Protein AF-A0A564YBA2-F1 (afdb_monomer_lite)

Organism: Hymenolepis diminuta (NCBI:txid6216)

pLDDT: mean 81.54, std 10.12, range [55.28, 94.31]

Secondary structure (DSSP, 8-state):
-HHHHHHHHHHHHHHHHH-GGG-B-S-TTSTT-S--B-S--HHHHHHHHHGGGGT---S----SHHHHHHHHHHHHHHHHHHHHHHHHHHHHHH------S-SSHHHHHH-SSSEEEEBTTSHHHHHHHH--SHHHHHHHHHHHHTT--BSSHHHHHHHHHTSSEEEE---

InterPro domains:
  IPR001320 Ionotropic glutamate receptor, C-terminal [PF00060] (1-113)
  IPR001320 Ionotropic glutamate receptor, C-terminal [SM00079] (4-171)
  IPR015683 Ionotropic glutamate receptor [PTHR18966] (3-171)

Foldseek 3Di:
DVVVLVVLLVVLLVVLVPDPVQFDDPDPPDPDDPHTDHCNDSVSSSVCLVQLLVVHDDPDDDDDPVSVVSSVVSSVVSVVVVVVVVVVVVVVVPDPPPPVCDPDLLSVLVDPQAAEEEAPPDPVLVCLVPPPDPSSVSNNVSCVVDVQHDNDPVVQVVVVVVPSYHYDDDD

Radius of gyration: 34.48 Å; chains: 1; bounding box: 83×30×78 Å

Sequence (171 aa):
VITTYIVVSVGLFLVARLSPYEWQNPHPCEAFSEEKENQFTVLSSFWFFITPLLNQGTEMAPHTISTRLLTGIWWFFALIVISTYTANLAAFLTVDTTELPIESVEDLVAQTKIKYGTLQSGASHDFFKQSKIPVFQQMWQFMSKHDVFVQNTKQGIERVLKGDYVFIMES

Structure (mmCIF, N/CA/C/O backbone):
data_AF-A0A564YBA2-F1
#
_entry.id   AF-A0A564YBA2-F1
#
loop_
_atom_site.group_PDB
_atom_site.id
_atom_site.type_symbol
_atom_site.label_atom_id
_atom_site.label_alt_id
_atom_site.label_comp_id
_atom_site.label_asym_id
_atom_site.label_entity_id
_atom_site.label_seq_id
_atom_site.pdbx_PDB_ins_code
_atom_site.Cartn_x
_atom_site.Cartn_y
_atom_site.Cartn_z
_atom_site.occupancy
_atom_site.B_iso_or_equiv
_atom_site.auth_seq_id
_atom_site.auth_comp_id
_atom_site.auth_asym_id
_atom_site.auth_atom_id
_atom_site.pdbx_PDB_model_num
ATOM 1 N N . VAL A 1 1 ? 3.000 -1.618 -14.110 1.00 78.31 1 VAL A N 1
ATOM 2 C CA . VAL A 1 1 ? 4.458 -1.483 -13.866 1.00 78.31 1 VAL A CA 1
ATOM 3 C C . VAL A 1 1 ? 5.246 -2.590 -14.555 1.00 78.31 1 VAL A C 1
ATOM 5 O O . VAL A 1 1 ? 5.997 -2.262 -15.458 1.00 78.31 1 VAL A O 1
ATOM 8 N N . ILE A 1 2 ? 5.034 -3.873 -14.225 1.00 84.81 2 ILE A N 1
ATOM 9 C CA . ILE A 1 2 ? 5.796 -4.998 -14.818 1.00 84.81 2 ILE A CA 1
ATOM 10 C C . ILE A 1 2 ? 5.675 -5.042 -16.352 1.00 84.81 2 ILE A C 1
ATOM 12 O O . ILE A 1 2 ? 6.683 -5.096 -17.046 1.00 84.81 2 ILE A O 1
ATOM 16 N N . THR A 1 3 ? 4.462 -4.927 -16.898 1.00 86.38 3 THR A N 1
ATOM 17 C CA . THR A 1 3 ? 4.251 -4.900 -18.357 1.00 86.38 3 THR A CA 1
ATOM 18 C C . THR A 1 3 ? 4.968 -3.723 -19.022 1.00 86.38 3 THR A C 1
ATOM 20 O O . THR A 1 3 ? 5.662 -3.907 -20.014 1.00 86.38 3 THR A O 1
ATOM 23 N N . THR A 1 4 ? 4.854 -2.520 -18.451 1.00 85.69 4 THR A N 1
ATOM 24 C CA . THR A 1 4 ? 5.536 -1.309 -18.943 1.00 85.69 4 THR A CA 1
ATOM 25 C C . THR A 1 4 ? 7.055 -1.472 -18.912 1.00 85.69 4 THR A C 1
ATOM 27 O O . THR A 1 4 ? 7.726 -1.130 -19.877 1.00 85.69 4 THR A O 1
ATOM 30 N N . TYR A 1 5 ? 7.589 -2.050 -17.837 1.00 86.06 5 TYR A N 1
ATOM 31 C CA . TYR A 1 5 ? 9.009 -2.352 -17.686 1.00 86.06 5 TYR A CA 1
ATOM 32 C C . TYR A 1 5 ? 9.520 -3.314 -18.770 1.00 86.06 5 TYR A C 1
ATOM 34 O O . TYR A 1 5 ? 10.548 -3.047 -19.394 1.00 86.06 5 TYR A O 1
ATOM 42 N N . ILE A 1 6 ? 8.781 -4.395 -19.049 1.00 85.88 6 ILE A N 1
ATOM 43 C CA . ILE A 1 6 ? 9.134 -5.354 -20.107 1.00 85.88 6 ILE A CA 1
ATOM 44 C C . ILE A 1 6 ? 9.126 -4.665 -21.477 1.00 85.88 6 ILE A C 1
ATOM 46 O O . ILE A 1 6 ? 10.077 -4.812 -22.241 1.00 85.88 6 ILE A O 1
ATOM 50 N N . VAL A 1 7 ? 8.094 -3.868 -21.774 1.00 87.06 7 VAL A N 1
ATOM 51 C CA . VAL A 1 7 ? 7.974 -3.143 -23.050 1.00 87.06 7 VAL A CA 1
ATOM 52 C C . VAL A 1 7 ? 9.125 -2.155 -23.247 1.00 87.06 7 VAL A C 1
ATOM 54 O O . VAL A 1 7 ? 9.706 -2.110 -24.328 1.00 87.06 7 VAL A O 1
ATOM 57 N N . VAL A 1 8 ? 9.491 -1.391 -22.216 1.00 83.81 8 VAL A N 1
ATOM 58 C CA . VAL A 1 8 ? 10.575 -0.400 -22.302 1.00 83.81 8 VAL A CA 1
ATOM 59 C C . VAL A 1 8 ? 11.946 -1.075 -22.421 1.00 83.81 8 VAL A C 1
ATOM 61 O O . VAL A 1 8 ? 12.767 -0.641 -23.227 1.00 83.81 8 VAL A O 1
ATOM 64 N N . SER A 1 9 ? 12.162 -2.188 -21.715 1.00 82.19 9 SER A N 1
ATOM 65 C CA . SER A 1 9 ? 13.402 -2.974 -21.806 1.00 82.19 9 SER A CA 1
ATOM 66 C C . SER A 1 9 ? 13.598 -3.588 -23.193 1.00 82.19 9 SER A C 1
ATOM 68 O O . SER A 1 9 ? 14.678 -3.478 -23.774 1.00 82.19 9 SER A O 1
ATOM 70 N N . VAL A 1 10 ? 12.541 -4.171 -23.768 1.00 82.81 10 VAL A N 1
ATOM 71 C CA . VAL A 1 10 ? 12.566 -4.697 -25.142 1.00 82.81 10 VAL A CA 1
ATOM 72 C C . VAL A 1 10 ? 12.703 -3.560 -26.159 1.00 82.81 10 VAL A C 1
ATOM 74 O O . VAL A 1 10 ? 13.460 -3.686 -27.118 1.00 82.81 10 VAL A O 1
ATOM 77 N N . GLY A 1 11 ? 12.029 -2.429 -25.938 1.00 81.25 11 GLY A N 1
ATOM 78 C CA . GLY A 1 11 ? 12.119 -1.247 -26.793 1.00 81.25 11 GLY A CA 1
ATOM 79 C C . GLY A 1 11 ? 13.538 -0.683 -26.881 1.00 81.25 11 GLY A C 1
ATOM 80 O O . GLY A 1 11 ? 14.027 -0.445 -27.983 1.00 81.25 11 GLY A O 1
ATOM 81 N N . LEU A 1 12 ? 14.235 -0.530 -25.750 1.00 76.81 12 LEU A N 1
ATOM 82 C CA . LEU A 1 12 ? 15.631 -0.082 -25.746 1.00 76.81 12 LEU A CA 1
ATOM 83 C C . LEU A 1 12 ? 16.555 -1.119 -26.380 1.00 76.81 12 LEU A C 1
ATOM 85 O O . LEU A 1 12 ? 17.415 -0.734 -27.158 1.00 76.81 12 LEU A O 1
ATOM 89 N N . PHE A 1 13 ? 16.354 -2.413 -26.123 1.00 79.00 13 PHE A N 1
ATOM 90 C CA . PHE A 1 13 ? 17.137 -3.463 -26.778 1.00 79.00 13 PHE A CA 1
ATOM 91 C C . PHE A 1 13 ? 17.020 -3.394 -28.311 1.00 79.00 13 PHE A C 1
ATOM 93 O O . PHE A 1 13 ? 18.024 -3.463 -29.020 1.00 79.00 13 PHE A O 1
ATOM 100 N N . LEU A 1 14 ? 15.808 -3.186 -28.839 1.00 79.12 14 LEU A N 1
ATOM 101 C CA . LEU A 1 14 ? 15.588 -3.027 -30.277 1.00 79.12 14 LEU A CA 1
ATOM 102 C C . LEU A 1 14 ? 16.239 -1.749 -30.818 1.00 79.12 14 LEU A C 1
ATOM 104 O O . LEU A 1 14 ? 16.925 -1.801 -31.837 1.00 79.12 14 LEU A O 1
ATOM 108 N N . VAL A 1 15 ? 16.074 -0.611 -30.138 1.00 76.00 15 VAL A N 1
ATOM 109 C CA . VAL A 1 15 ? 16.665 0.672 -30.558 1.00 76.00 15 VAL A CA 1
ATOM 110 C C . VAL A 1 15 ? 18.195 0.627 -30.495 1.00 76.00 15 VAL A C 1
ATOM 112 O O . VAL A 1 15 ? 18.847 1.078 -31.435 1.00 76.00 15 VAL A O 1
ATOM 115 N N . ALA A 1 16 ? 18.772 0.039 -29.448 1.00 69.94 16 ALA A N 1
ATOM 116 C CA . ALA A 1 16 ? 20.213 -0.136 -29.278 1.00 69.94 16 ALA A CA 1
ATOM 117 C C . ALA A 1 16 ? 20.806 -1.075 -30.337 1.00 69.94 16 ALA A C 1
ATOM 119 O O . ALA A 1 16 ? 21.913 -0.854 -30.823 1.00 69.94 16 ALA A O 1
ATOM 120 N N . ARG A 1 17 ? 20.067 -2.113 -30.759 1.00 72.38 17 ARG A N 1
ATOM 121 C CA . ARG A 1 17 ? 20.541 -3.040 -31.798 1.00 72.38 17 ARG A CA 1
ATOM 122 C C . ARG A 1 17 ? 20.404 -2.478 -33.212 1.00 72.38 17 ARG A C 1
ATOM 124 O O . ARG A 1 17 ? 21.263 -2.749 -34.048 1.00 72.38 17 ARG A O 1
ATOM 131 N N . LEU A 1 18 ? 19.343 -1.712 -33.472 1.00 71.12 18 LEU A N 1
ATOM 132 C CA . LEU A 1 18 ? 19.073 -1.084 -34.770 1.00 71.12 18 LEU A CA 1
ATOM 133 C C . LEU A 1 18 ? 19.888 0.192 -35.002 1.00 71.12 18 LEU A C 1
ATOM 135 O O . LEU A 1 18 ? 20.032 0.606 -36.150 1.00 71.12 18 LEU A O 1
ATOM 139 N N . SER A 1 19 ? 20.417 0.822 -33.949 1.00 68.56 19 SER A N 1
ATOM 140 C CA . SER A 1 19 ? 21.253 2.013 -34.077 1.00 68.56 19 SER A CA 1
ATOM 141 C C . SER A 1 19 ? 22.731 1.624 -34.264 1.00 68.56 19 SER A C 1
ATOM 143 O O . SER A 1 19 ? 23.401 1.215 -33.317 1.00 68.56 19 SER A O 1
ATOM 145 N N . PRO A 1 20 ? 23.301 1.777 -35.476 1.00 61.50 20 PRO A N 1
ATOM 146 C CA . PRO A 1 20 ? 24.705 1.443 -35.736 1.00 61.50 20 PRO A CA 1
ATOM 147 C C . PRO A 1 20 ? 25.688 2.359 -34.985 1.00 61.50 20 PRO A C 1
ATOM 149 O O . PRO A 1 20 ? 26.871 2.047 -34.902 1.00 61.50 20 PRO A O 1
ATOM 152 N N . TYR A 1 21 ? 25.201 3.474 -34.429 1.00 62.25 21 TYR A N 1
ATOM 153 C CA . TYR A 1 21 ? 25.977 4.445 -33.655 1.00 62.25 21 TYR A CA 1
ATOM 154 C C . TYR A 1 21 ? 26.249 4.020 -32.203 1.00 62.25 21 TYR A C 1
ATOM 156 O O . TYR A 1 21 ? 27.089 4.636 -31.553 1.00 62.25 21 TYR A O 1
ATOM 164 N N . GLU A 1 22 ? 25.582 2.978 -31.694 1.00 65.94 22 GLU A N 1
ATOM 165 C CA . GLU A 1 22 ? 25.874 2.412 -30.363 1.00 65.94 22 GLU A CA 1
ATOM 166 C C . GLU A 1 22 ? 26.937 1.311 -30.382 1.00 65.94 22 GLU A C 1
ATOM 168 O O . GLU A 1 22 ? 27.388 0.862 -29.334 1.00 65.94 22 GLU A O 1
ATOM 173 N N . TRP A 1 23 ? 27.369 0.898 -31.571 1.00 68.81 23 TRP A N 1
ATOM 174 C CA . TRP A 1 23 ? 28.451 -0.058 -31.749 1.00 68.81 23 TRP A CA 1
ATOM 175 C C . TRP A 1 23 ? 29.791 0.669 -31.658 1.00 68.81 23 TRP A C 1
ATOM 177 O O . TRP A 1 23 ? 30.191 1.372 -32.592 1.00 68.81 23 TRP A O 1
ATOM 187 N N . GLN A 1 24 ? 30.472 0.509 -30.527 1.00 66.19 24 GLN A N 1
ATOM 188 C CA . GLN A 1 24 ? 31.711 1.212 -30.214 1.00 66.19 24 GLN A CA 1
ATOM 189 C C . GLN A 1 24 ? 32.912 0.284 -30.248 1.00 66.19 24 GLN A C 1
ATOM 191 O O . GLN A 1 24 ? 32.818 -0.908 -29.982 1.00 66.19 24 GLN A O 1
ATOM 196 N N . ASN A 1 25 ? 34.056 0.864 -30.584 1.00 62.94 25 ASN A N 1
ATOM 197 C CA . ASN A 1 25 ? 35.328 0.178 -30.498 1.00 62.94 25 ASN A CA 1
ATOM 198 C C . ASN A 1 25 ? 35.748 0.099 -29.011 1.00 62.94 25 ASN A C 1
ATOM 200 O O . ASN A 1 25 ? 35.899 1.159 -28.394 1.00 62.94 25 ASN A O 1
ATOM 204 N N . PRO A 1 26 ? 35.944 -1.101 -28.434 1.00 64.56 26 PRO A N 1
ATOM 205 C CA . PRO A 1 26 ? 36.382 -1.265 -27.046 1.00 64.56 26 PRO A CA 1
ATOM 206 C C . PRO A 1 26 ? 37.792 -0.701 -26.787 1.00 64.56 26 PRO A C 1
ATOM 208 O O . PRO A 1 26 ? 38.131 -0.386 -25.645 1.00 64.56 26 PRO A O 1
ATOM 211 N N . HIS A 1 27 ? 38.599 -0.494 -27.834 1.00 64.81 27 HIS A N 1
ATOM 212 C CA . HIS A 1 27 ? 39.946 0.067 -27.749 1.00 64.81 27 HIS A CA 1
ATOM 213 C C . HIS A 1 27 ? 40.047 1.405 -28.507 1.00 64.81 27 HIS A C 1
ATOM 215 O O . HIS A 1 27 ? 40.407 1.428 -29.684 1.00 64.81 27 HIS A O 1
ATOM 221 N N . PRO A 1 28 ? 39.799 2.557 -27.849 1.00 62.25 28 PRO A N 1
ATOM 222 C CA . PRO A 1 28 ? 39.849 3.878 -28.493 1.00 62.25 28 PRO A CA 1
ATOM 223 C C . PRO A 1 28 ? 41.248 4.283 -28.997 1.00 62.25 28 PRO A C 1
ATOM 225 O O . PRO A 1 28 ? 41.378 5.271 -29.717 1.00 62.25 28 PRO A O 1
ATOM 228 N N . CYS A 1 29 ? 42.292 3.538 -28.622 1.00 64.88 29 CYS A N 1
ATOM 229 C CA . CYS A 1 29 ? 43.675 3.750 -29.051 1.00 64.88 29 CYS A CA 1
ATOM 230 C C . CYS A 1 29 ? 44.003 3.106 -30.412 1.00 64.88 29 CYS A C 1
ATOM 232 O O . CYS A 1 29 ? 45.000 3.483 -31.024 1.00 64.88 29 CYS A O 1
ATOM 234 N N . GLU A 1 30 ? 43.175 2.180 -30.906 1.00 62.38 30 GLU A N 1
ATOM 235 C CA . GLU A 1 30 ? 43.320 1.570 -32.230 1.00 62.38 30 GLU A CA 1
ATOM 236 C C . GLU A 1 30 ? 42.251 2.138 -33.168 1.00 62.38 30 GLU A C 1
ATOM 238 O O . GLU A 1 30 ? 41.059 1.902 -32.997 1.00 62.38 30 GLU A O 1
ATOM 243 N N . ALA A 1 31 ? 42.660 2.920 -34.171 1.00 59.69 31 ALA A N 1
ATOM 244 C CA . ALA A 1 31 ? 41.730 3.634 -35.055 1.00 59.69 31 ALA A CA 1
ATOM 245 C C . ALA A 1 31 ? 40.850 2.707 -35.924 1.00 59.69 31 ALA A C 1
ATOM 247 O O . ALA A 1 31 ? 39.820 3.146 -36.437 1.00 59.69 31 ALA A O 1
ATOM 248 N N . PHE A 1 32 ? 41.242 1.438 -36.075 1.00 55.66 32 PHE A N 1
ATOM 249 C CA . PHE A 1 32 ? 40.556 0.423 -36.874 1.00 55.66 32 PHE A CA 1
ATOM 250 C C . PHE A 1 32 ? 40.564 -0.923 -36.141 1.00 55.66 32 PHE A C 1
ATOM 252 O O . PHE A 1 32 ? 41.332 -1.812 -36.495 1.00 55.66 32 PHE A O 1
ATOM 259 N N . SER A 1 33 ? 39.728 -1.080 -35.115 1.00 55.97 33 SER A N 1
ATOM 260 C CA . SER A 1 33 ? 39.368 -2.423 -34.656 1.00 55.97 33 SER A CA 1
ATOM 261 C C . SER A 1 33 ? 38.196 -2.948 -35.496 1.00 55.97 33 SER A C 1
ATOM 263 O O . SER A 1 33 ? 37.280 -2.199 -35.858 1.00 55.97 33 SER A O 1
ATOM 265 N N . GLU A 1 34 ? 38.229 -4.234 -35.842 1.00 55.88 34 GLU A N 1
ATOM 266 C CA . GLU A 1 34 ? 37.113 -4.911 -36.519 1.00 55.88 34 GLU A CA 1
ATOM 267 C C . GLU A 1 34 ? 35.995 -5.303 -35.534 1.00 55.88 34 GLU A C 1
ATOM 269 O O . GLU A 1 34 ? 34.849 -5.519 -35.938 1.00 55.88 34 GLU A O 1
ATOM 274 N N . GLU A 1 35 ? 36.296 -5.331 -34.232 1.00 57.59 35 GLU A N 1
ATOM 275 C CA . GLU A 1 35 ? 35.367 -5.707 -33.170 1.00 57.59 35 GLU A CA 1
ATOM 276 C C . GLU A 1 35 ? 34.682 -4.466 -32.592 1.00 57.59 35 GLU A C 1
ATOM 278 O O . GLU A 1 35 ? 35.280 -3.663 -31.878 1.00 57.59 35 GLU A O 1
ATOM 283 N N . LYS A 1 36 ? 33.396 -4.299 -32.906 1.00 60.25 36 LYS A N 1
ATOM 284 C CA . LYS A 1 36 ? 32.546 -3.311 -32.240 1.00 60.25 36 LYS A CA 1
ATOM 285 C C . LYS A 1 36 ? 31.700 -4.004 -31.184 1.00 60.25 36 LYS A C 1
ATOM 287 O O . LYS A 1 36 ? 31.001 -4.970 -31.488 1.00 60.25 36 LYS A O 1
ATOM 292 N N . GLU A 1 37 ? 31.702 -3.469 -29.975 1.00 64.69 37 GLU A N 1
ATOM 293 C CA . GLU A 1 37 ? 30.874 -3.945 -28.878 1.00 64.69 37 GLU A CA 1
ATOM 294 C C . GLU A 1 37 ? 29.675 -3.023 -28.663 1.00 64.69 37 GLU A C 1
ATOM 296 O O . GLU A 1 37 ? 29.738 -1.805 -28.847 1.00 64.69 37 GLU A O 1
ATOM 301 N N . ASN A 1 38 ? 28.554 -3.626 -28.276 1.00 70.31 38 ASN A N 1
ATOM 302 C CA . ASN A 1 38 ? 27.371 -2.916 -27.817 1.00 70.31 38 ASN A CA 1
ATOM 303 C C . ASN A 1 38 ? 27.177 -3.263 -26.339 1.00 70.31 38 ASN A C 1
ATOM 305 O O . ASN A 1 38 ? 26.987 -4.430 -25.998 1.00 70.31 38 ASN A O 1
ATOM 309 N N . GLN A 1 39 ? 27.223 -2.252 -25.472 1.00 69.31 39 GLN A N 1
ATOM 310 C CA . GLN A 1 39 ? 27.101 -2.418 -24.020 1.00 69.31 39 GLN A CA 1
ATOM 311 C C . GLN A 1 39 ? 25.684 -2.853 -23.584 1.00 69.31 39 GLN A C 1
ATOM 313 O O . GLN A 1 39 ? 25.497 -3.375 -22.481 1.00 69.31 39 GLN A O 1
ATOM 318 N N . PHE A 1 40 ? 24.679 -2.690 -24.455 1.00 70.94 40 PHE A N 1
ATOM 319 C CA . PHE A 1 40 ? 23.283 -3.055 -24.216 1.00 70.94 40 PHE A CA 1
ATOM 320 C C . PHE A 1 40 ? 22.954 -4.466 -24.731 1.00 70.94 40 PHE A C 1
ATOM 322 O O . PHE A 1 40 ? 22.256 -4.662 -25.729 1.00 70.94 40 PHE A O 1
ATOM 329 N N . THR A 1 41 ? 23.419 -5.484 -24.010 1.00 75.31 41 THR A N 1
ATOM 330 C CA . THR A 1 41 ? 22.882 -6.853 -24.108 1.00 75.31 41 THR A CA 1
ATOM 331 C C . THR A 1 41 ? 21.493 -6.916 -23.457 1.00 75.31 41 THR A C 1
ATOM 333 O O . THR A 1 41 ? 21.209 -6.124 -22.565 1.00 75.31 41 THR A O 1
ATOM 336 N N . VAL A 1 42 ? 20.637 -7.885 -23.818 1.00 71.50 42 VAL A N 1
ATOM 337 C CA . VAL A 1 42 ? 19.279 -8.052 -23.240 1.00 71.50 42 VAL A CA 1
ATOM 338 C C . VAL A 1 42 ? 19.284 -7.947 -21.707 1.00 71.50 42 VAL A C 1
ATOM 340 O O . VAL A 1 42 ? 18.514 -7.183 -21.130 1.00 71.50 42 VAL A O 1
ATOM 343 N N . LEU A 1 43 ? 20.192 -8.673 -21.049 1.00 77.75 43 LEU A N 1
ATOM 344 C CA . LEU A 1 43 ? 20.332 -8.669 -19.591 1.00 77.75 43 LEU A CA 1
ATOM 345 C C . LEU A 1 43 ? 20.778 -7.299 -19.047 1.00 77.75 43 LEU A C 1
ATOM 347 O O . LEU A 1 43 ? 20.234 -6.828 -18.050 1.00 77.75 43 LEU A O 1
ATOM 351 N N . SER A 1 44 ? 21.715 -6.637 -19.729 1.00 77.94 44 SER A N 1
ATOM 352 C CA . SER A 1 44 ? 22.197 -5.297 -19.381 1.00 77.94 44 SER A CA 1
ATOM 353 C C . SER A 1 44 ? 21.103 -4.238 -19.539 1.00 77.94 44 SER A C 1
ATOM 355 O O . SER A 1 44 ? 20.970 -3.372 -18.681 1.00 77.94 44 SER A O 1
ATOM 357 N N . SER A 1 45 ? 20.259 -4.333 -20.573 1.00 80.25 45 SER A N 1
ATOM 358 C CA . SER A 1 45 ? 19.103 -3.448 -20.771 1.00 80.25 45 SER A CA 1
ATOM 359 C C . SER A 1 45 ? 18.050 -3.623 -19.675 1.00 80.25 45 SER A C 1
ATOM 361 O O . SER A 1 45 ? 17.512 -2.636 -19.177 1.00 80.25 45 SER A O 1
ATOM 363 N N . PHE A 1 46 ? 17.779 -4.864 -19.256 1.00 81.50 46 PHE A N 1
ATOM 364 C CA . PHE A 1 46 ? 16.887 -5.125 -18.125 1.00 81.50 46 PHE A CA 1
ATOM 365 C C . PHE A 1 46 ? 17.438 -4.538 -16.824 1.00 81.50 46 PHE A C 1
ATOM 367 O O . PHE A 1 46 ? 16.701 -3.880 -16.083 1.00 81.50 46 PHE A O 1
ATOM 374 N N . TRP A 1 47 ? 18.732 -4.739 -16.561 1.00 84.06 47 TRP A N 1
ATOM 375 C CA . TRP A 1 47 ? 19.398 -4.183 -15.386 1.00 84.06 47 TRP A CA 1
ATOM 376 C C . TRP A 1 47 ? 19.358 -2.652 -15.386 1.00 84.06 47 TRP A C 1
ATOM 378 O O . TRP A 1 47 ? 18.961 -2.043 -14.394 1.00 84.06 47 TRP A O 1
ATOM 388 N N . PHE A 1 48 ? 19.655 -2.035 -16.531 1.00 83.44 48 PHE A N 1
ATOM 389 C CA . PHE A 1 48 ? 19.668 -0.586 -16.717 1.00 83.44 48 PHE A CA 1
ATOM 390 C C . PHE A 1 48 ? 18.337 0.097 -16.374 1.00 83.44 48 PHE A C 1
ATOM 392 O O . PHE A 1 48 ? 18.328 1.225 -15.890 1.00 83.44 48 PHE A O 1
ATOM 399 N N . PHE A 1 49 ? 17.203 -0.577 -16.581 1.00 82.38 49 PHE A N 1
ATOM 400 C CA . PHE A 1 49 ? 15.889 -0.028 -16.236 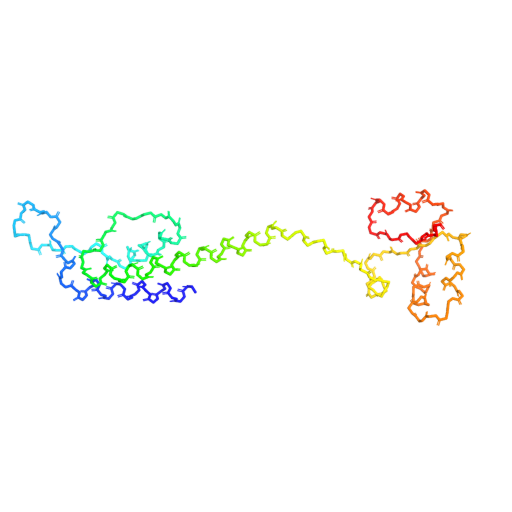1.00 82.38 49 PHE A CA 1
ATOM 401 C C . PHE A 1 49 ? 15.392 -0.384 -14.833 1.00 82.38 49 PHE A C 1
ATOM 403 O O . PHE A 1 49 ? 14.457 0.259 -14.350 1.00 82.38 49 PHE A O 1
ATOM 410 N N . ILE A 1 50 ? 16.008 -1.364 -14.166 1.00 85.56 50 ILE A N 1
ATOM 411 C CA . ILE A 1 50 ? 15.736 -1.680 -12.756 1.00 85.56 50 ILE A CA 1
ATOM 412 C C . ILE A 1 50 ? 16.400 -0.660 -11.836 1.00 85.56 50 ILE A C 1
ATOM 414 O O . ILE A 1 50 ? 15.788 -0.228 -10.861 1.00 85.56 50 ILE A O 1
ATOM 418 N N . THR A 1 51 ? 17.626 -0.242 -12.134 1.00 84.81 51 THR A N 1
ATOM 419 C CA . THR A 1 51 ? 18.396 0.627 -11.236 1.00 84.81 51 THR A CA 1
ATOM 420 C C . THR A 1 51 ? 17.716 1.962 -10.893 1.00 84.81 51 THR A C 1
ATOM 422 O O . THR A 1 51 ? 17.726 2.302 -9.709 1.00 84.81 51 THR A O 1
ATOM 425 N N . PRO A 1 52 ? 16.998 2.676 -11.792 1.00 85.00 52 PRO A N 1
ATOM 426 C CA . PRO A 1 52 ? 16.322 3.921 -11.427 1.00 85.00 52 PRO A CA 1
ATOM 427 C C . PRO A 1 52 ? 15.124 3.673 -10.505 1.00 85.00 52 PRO A C 1
ATOM 429 O O . PRO A 1 52 ? 14.819 4.516 -9.669 1.00 85.00 52 PRO A O 1
ATOM 432 N N . LEU A 1 53 ? 14.471 2.505 -10.605 1.00 84.94 53 LEU A N 1
ATOM 433 C CA . LEU A 1 53 ? 13.411 2.099 -9.672 1.00 84.94 53 LEU A CA 1
ATOM 434 C C . LEU A 1 53 ? 13.964 1.825 -8.268 1.00 84.94 53 LEU A C 1
ATOM 436 O O . LEU A 1 53 ? 13.253 1.998 -7.282 1.00 84.94 53 LEU A O 1
ATOM 440 N N . LEU A 1 54 ? 15.231 1.417 -8.181 1.00 86.00 54 LEU A N 1
ATOM 441 C CA . LEU A 1 54 ? 15.951 1.192 -6.929 1.00 86.00 54 LEU A CA 1
ATOM 442 C C . LEU A 1 54 ? 16.691 2.444 -6.425 1.00 86.00 54 LEU A C 1
ATOM 444 O O . LEU A 1 54 ? 17.402 2.352 -5.427 1.00 86.00 54 LEU A O 1
ATOM 448 N N . ASN A 1 55 ? 16.549 3.598 -7.093 1.00 81.06 55 ASN A N 1
ATOM 449 C CA . ASN A 1 55 ? 17.355 4.805 -6.857 1.00 81.06 55 ASN A CA 1
ATOM 450 C C . ASN A 1 55 ? 18.877 4.553 -6.922 1.00 81.06 55 ASN A C 1
ATOM 452 O O . ASN A 1 55 ? 19.657 5.197 -6.221 1.00 81.06 55 ASN A O 1
ATOM 456 N N . GLN A 1 56 ? 19.312 3.612 -7.761 1.00 83.00 56 GLN A N 1
ATOM 457 C CA . GLN A 1 56 ? 20.718 3.304 -8.010 1.00 83.00 56 GLN A CA 1
ATOM 458 C C . GLN A 1 56 ? 21.143 3.822 -9.388 1.00 83.00 56 GLN A C 1
ATOM 460 O O . GLN A 1 56 ? 20.372 3.801 -10.347 1.00 83.00 56 GLN A O 1
ATOM 465 N N . GLY A 1 57 ? 22.383 4.300 -9.486 1.00 79.50 57 GLY A N 1
ATOM 466 C CA . GLY A 1 57 ? 22.994 4.673 -10.762 1.00 79.50 57 GLY A CA 1
ATOM 467 C C . GLY A 1 57 ? 23.515 3.457 -11.530 1.00 79.50 57 GLY A C 1
ATOM 468 O O . GLY A 1 57 ? 23.691 2.378 -10.965 1.00 79.50 57 GLY A O 1
ATOM 469 N N . THR A 1 58 ? 23.797 3.640 -12.819 1.00 79.19 58 THR A N 1
ATOM 470 C CA . THR A 1 58 ? 24.510 2.659 -13.651 1.00 79.19 58 THR A CA 1
ATOM 471 C C . THR A 1 58 ? 25.750 3.287 -14.249 1.00 79.19 58 THR A C 1
ATOM 473 O O . THR A 1 58 ? 25.743 4.465 -14.590 1.00 79.19 58 THR A O 1
ATOM 476 N N . GLU A 1 59 ? 26.781 2.479 -14.464 1.00 74.06 59 GLU A N 1
ATOM 477 C CA . GLU A 1 59 ? 27.979 2.896 -15.205 1.00 74.06 59 GLU A CA 1
ATOM 478 C C . GLU A 1 59 ? 27.736 2.944 -16.725 1.00 74.06 59 GLU A C 1
ATOM 480 O O . GLU A 1 59 ? 28.471 3.598 -17.458 1.00 74.06 59 GLU A O 1
ATOM 485 N N . MET A 1 60 ? 26.674 2.288 -17.203 1.00 70.88 60 MET A N 1
ATOM 486 C CA . MET A 1 60 ? 26.260 2.301 -18.607 1.00 70.88 60 MET A CA 1
ATOM 487 C C . MET A 1 60 ? 25.607 3.643 -18.949 1.00 70.88 60 MET A C 1
ATOM 489 O O . MET A 1 60 ? 24.679 4.069 -18.259 1.00 70.88 60 MET A O 1
ATOM 493 N N . ALA A 1 61 ? 26.052 4.288 -20.027 1.00 73.75 61 ALA A N 1
ATOM 494 C CA . ALA A 1 61 ? 25.509 5.563 -20.482 1.00 73.75 61 ALA A CA 1
ATOM 495 C C . ALA A 1 61 ? 25.061 5.470 -21.953 1.00 73.75 61 ALA A C 1
ATOM 497 O O . ALA A 1 61 ? 25.871 5.143 -22.818 1.00 73.75 61 ALA A O 1
ATOM 498 N N . PRO A 1 62 ? 23.789 5.772 -22.279 1.00 73.06 62 PRO A N 1
ATOM 499 C CA . PRO A 1 62 ? 23.339 5.812 -23.666 1.00 73.06 62 PRO A CA 1
ATOM 500 C C . PRO A 1 62 ? 24.001 6.977 -24.413 1.00 73.06 62 PRO A C 1
ATOM 502 O O . PRO A 1 62 ? 23.939 8.131 -23.977 1.00 73.06 62 PRO A O 1
ATOM 505 N N . HIS A 1 63 ? 24.606 6.684 -25.562 1.00 71.19 63 HIS A N 1
ATOM 506 C CA . HIS A 1 63 ? 25.338 7.674 -26.358 1.00 71.19 63 HIS A CA 1
ATOM 507 C C . HIS A 1 63 ? 24.464 8.355 -27.418 1.00 71.19 63 HIS A C 1
ATOM 509 O O . HIS A 1 63 ? 24.620 9.550 -27.681 1.00 71.19 63 HIS A O 1
ATOM 515 N N . THR A 1 64 ? 23.523 7.620 -28.014 1.00 77.69 64 THR A N 1
ATOM 516 C CA . THR A 1 64 ? 22.675 8.129 -29.099 1.00 77.69 64 THR A CA 1
ATOM 517 C C . THR A 1 64 ? 21.552 9.017 -28.552 1.00 77.69 64 THR A C 1
ATOM 519 O O . THR A 1 64 ? 20.990 8.765 -27.488 1.00 77.69 64 THR A O 1
ATOM 522 N N . ILE A 1 65 ? 21.164 10.065 -29.290 1.00 79.69 65 ILE A N 1
ATOM 523 C CA . ILE A 1 65 ? 20.082 10.979 -28.869 1.00 79.69 65 ILE A CA 1
ATOM 524 C C . ILE A 1 65 ? 18.757 10.233 -28.607 1.00 79.69 65 ILE A C 1
ATOM 526 O O . ILE A 1 65 ? 18.058 10.526 -27.638 1.00 79.69 65 ILE A O 1
ATOM 530 N N . SER A 1 66 ? 18.447 9.223 -29.425 1.00 80.94 66 SER A N 1
ATOM 531 C CA . SER A 1 66 ? 17.231 8.412 -29.321 1.00 80.94 66 SER A CA 1
ATOM 532 C C . SER A 1 66 ? 17.192 7.584 -28.037 1.00 80.94 66 SER A C 1
ATOM 534 O O . SER A 1 66 ? 16.158 7.529 -27.371 1.00 80.94 66 SER A O 1
ATOM 536 N N . THR A 1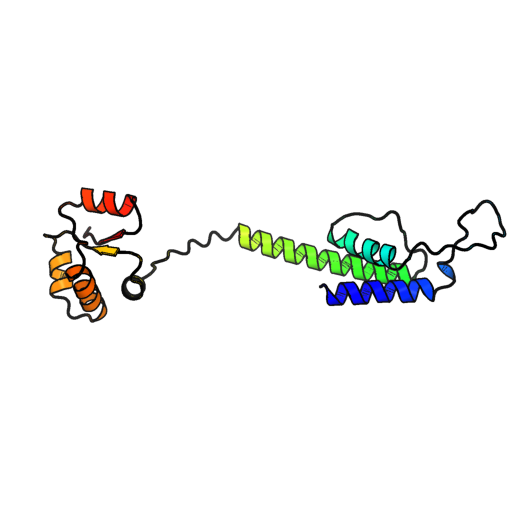 67 ? 18.318 6.975 -27.652 1.00 80.50 67 THR A N 1
ATOM 537 C CA . THR A 1 67 ? 18.418 6.182 -26.419 1.00 80.50 67 THR A CA 1
ATOM 538 C C . THR A 1 67 ? 18.446 7.076 -25.186 1.00 80.50 67 THR A C 1
ATOM 540 O O . THR A 1 67 ? 17.790 6.762 -24.197 1.00 80.50 67 THR A O 1
ATOM 543 N N . ARG A 1 68 ? 19.068 8.261 -25.263 1.00 85.88 68 ARG A N 1
ATOM 544 C CA . ARG A 1 68 ? 19.003 9.277 -24.196 1.00 85.88 68 ARG A CA 1
ATOM 545 C C . ARG A 1 68 ? 17.581 9.771 -23.927 1.00 85.88 68 ARG A C 1
ATOM 547 O O . ARG A 1 68 ? 17.208 9.914 -22.764 1.00 85.88 68 ARG A O 1
ATOM 554 N N . LEU A 1 69 ? 16.783 10.012 -24.971 1.00 87.00 69 LEU A N 1
ATOM 555 C CA . LEU A 1 69 ? 15.388 10.433 -24.812 1.00 87.00 69 LEU A CA 1
ATOM 556 C C . LEU A 1 69 ? 14.541 9.334 -24.155 1.00 87.00 69 LEU A C 1
ATOM 558 O O . LEU A 1 69 ? 13.786 9.618 -23.227 1.00 87.00 69 LEU A O 1
ATOM 562 N N . LEU A 1 70 ? 14.704 8.080 -24.594 1.00 85.00 70 LEU A N 1
ATOM 563 C CA . LEU A 1 70 ? 13.989 6.937 -24.023 1.00 85.00 70 LEU A CA 1
ATOM 564 C C . LEU A 1 70 ? 14.332 6.739 -22.537 1.00 85.00 70 LEU A C 1
ATOM 566 O O . LEU A 1 70 ? 13.431 6.586 -21.711 1.00 85.00 70 LEU A O 1
ATOM 570 N N . THR A 1 71 ? 15.616 6.828 -22.183 1.00 85.38 71 THR A N 1
ATOM 571 C CA . THR A 1 71 ? 16.080 6.783 -20.789 1.00 85.38 71 THR A CA 1
ATOM 572 C C . THR A 1 71 ? 15.517 7.936 -19.963 1.00 85.38 71 THR A C 1
ATOM 574 O O . THR A 1 71 ? 15.063 7.711 -18.845 1.00 85.38 71 THR A O 1
ATOM 577 N N . GLY A 1 72 ? 15.491 9.158 -20.503 1.00 88.25 72 GLY A N 1
ATOM 578 C CA . GLY A 1 72 ? 14.939 10.323 -19.806 1.00 88.25 72 GLY A CA 1
ATOM 579 C C . GLY A 1 72 ? 13.447 10.181 -19.492 1.00 88.25 72 GLY A C 1
ATOM 580 O O . GLY A 1 72 ? 13.022 10.451 -18.369 1.00 88.25 72 GLY A O 1
ATOM 581 N N . ILE A 1 73 ? 12.657 9.689 -20.453 1.00 89.50 73 ILE A N 1
ATOM 582 C CA . ILE A 1 73 ? 11.227 9.407 -20.250 1.00 89.50 73 ILE A CA 1
ATOM 583 C C . ILE A 1 73 ? 11.041 8.322 -19.184 1.00 89.50 73 ILE A C 1
ATOM 585 O O . ILE A 1 73 ? 10.187 8.457 -18.307 1.00 89.50 73 ILE A O 1
ATOM 589 N N . TRP A 1 74 ? 11.856 7.263 -19.226 1.00 87.62 74 TRP A N 1
ATOM 590 C CA . TRP A 1 74 ? 11.804 6.202 -18.223 1.00 87.62 74 TRP A CA 1
ATOM 591 C C . TRP A 1 74 ? 12.160 6.700 -16.821 1.00 87.62 74 TRP A C 1
ATOM 593 O O . TRP A 1 74 ? 11.463 6.377 -15.864 1.00 87.62 74 TRP A O 1
ATOM 603 N N . TRP A 1 75 ? 13.210 7.510 -16.688 1.00 87.94 75 TRP A N 1
ATOM 604 C CA . TRP A 1 75 ? 13.593 8.111 -15.411 1.00 87.94 75 TRP A CA 1
ATOM 605 C C . TRP A 1 75 ? 12.478 8.976 -14.833 1.00 87.94 75 TRP A C 1
ATOM 607 O O . TRP A 1 75 ? 12.171 8.867 -13.648 1.00 87.94 75 TRP A O 1
ATOM 617 N N . PHE A 1 76 ? 11.817 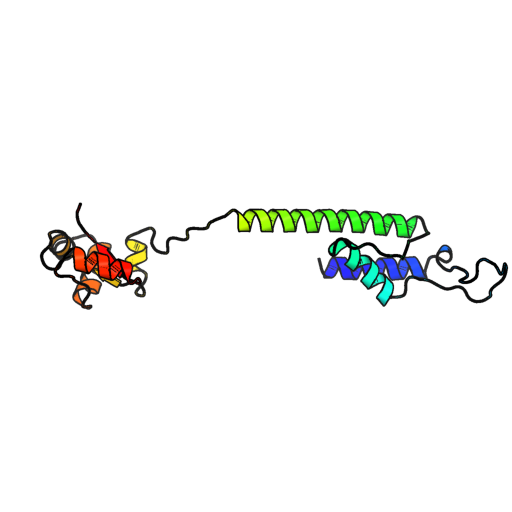9.782 -15.664 1.00 90.19 76 PHE A N 1
ATOM 618 C CA . PHE A 1 76 ? 10.676 10.576 -15.220 1.00 90.19 76 PHE A CA 1
ATOM 619 C C . PHE A 1 76 ? 9.508 9.696 -14.751 1.00 90.19 76 PHE A C 1
ATOM 621 O O . PHE A 1 76 ? 8.926 9.939 -13.695 1.00 90.19 76 PHE A O 1
ATOM 628 N N . PHE A 1 77 ? 9.206 8.624 -15.488 1.00 90.19 77 PHE A N 1
ATOM 629 C CA . PHE A 1 77 ? 8.203 7.642 -15.082 1.00 90.19 77 PHE A CA 1
ATOM 630 C C . PHE A 1 77 ? 8.558 6.965 -13.746 1.00 90.19 77 PHE A C 1
ATOM 632 O O . PHE A 1 77 ? 7.704 6.872 -12.863 1.00 90.19 77 PHE A O 1
ATOM 639 N N . ALA A 1 78 ? 9.811 6.539 -13.566 1.00 90.12 78 ALA A N 1
ATOM 640 C CA . ALA A 1 78 ? 10.293 5.929 -12.328 1.00 90.12 78 ALA A CA 1
ATOM 641 C C . ALA A 1 78 ? 10.146 6.881 -11.130 1.00 90.12 78 ALA A C 1
ATOM 643 O O . ALA A 1 78 ? 9.633 6.471 -10.088 1.00 90.12 78 ALA A O 1
ATOM 644 N N . LEU A 1 79 ? 10.500 8.162 -11.297 1.00 90.44 79 LEU A N 1
ATOM 645 C CA . LEU A 1 79 ? 10.333 9.185 -10.260 1.00 90.44 79 LEU A CA 1
ATOM 646 C C . LEU A 1 79 ? 8.872 9.350 -9.831 1.00 90.44 79 LEU A C 1
ATOM 648 O O . LEU A 1 79 ? 8.600 9.426 -8.632 1.00 90.44 79 LEU A O 1
ATOM 652 N N . ILE A 1 80 ? 7.929 9.371 -10.780 1.00 92.88 80 ILE A N 1
ATOM 653 C CA . ILE A 1 80 ? 6.494 9.450 -10.467 1.00 92.88 80 ILE A CA 1
ATOM 654 C C . ILE A 1 80 ? 6.059 8.222 -9.665 1.00 92.88 80 ILE A C 1
ATOM 656 O O . ILE A 1 80 ? 5.430 8.369 -8.620 1.00 92.88 80 ILE A O 1
ATOM 660 N N . VAL A 1 81 ? 6.423 7.016 -10.115 1.00 91.38 81 VAL A N 1
ATOM 661 C CA . VAL A 1 81 ? 6.033 5.762 -9.451 1.00 91.38 81 VAL A CA 1
ATOM 662 C C . VAL A 1 81 ? 6.557 5.702 -8.017 1.00 91.38 81 VAL A C 1
ATOM 664 O O . VAL A 1 81 ? 5.785 5.412 -7.103 1.00 91.38 81 VAL A O 1
ATOM 667 N N . ILE A 1 82 ? 7.841 6.008 -7.805 1.00 91.06 82 ILE A N 1
ATOM 668 C CA . ILE A 1 82 ? 8.447 6.027 -6.467 1.00 91.06 82 ILE A CA 1
ATOM 669 C C . ILE A 1 82 ? 7.763 7.082 -5.598 1.00 91.06 82 ILE A C 1
ATOM 671 O O . ILE A 1 82 ? 7.406 6.790 -4.463 1.00 91.06 82 ILE A O 1
ATOM 675 N N . SER A 1 83 ? 7.529 8.286 -6.125 1.00 92.38 83 SER A N 1
ATOM 676 C CA . SER A 1 83 ? 6.890 9.366 -5.364 1.00 92.38 83 SER A CA 1
ATOM 677 C C . SER A 1 83 ? 5.474 8.996 -4.925 1.00 92.38 83 SER A C 1
ATOM 679 O O . SER A 1 83 ? 5.128 9.180 -3.760 1.00 92.38 83 SER A O 1
ATOM 681 N N . THR A 1 84 ? 4.661 8.424 -5.818 1.00 94.31 84 THR A N 1
ATOM 682 C CA . THR A 1 84 ? 3.308 7.962 -5.478 1.00 94.31 84 THR A CA 1
ATOM 683 C C . THR A 1 84 ? 3.341 6.818 -4.469 1.00 94.31 84 THR A C 1
ATOM 685 O O . THR A 1 84 ? 2.537 6.804 -3.540 1.00 94.31 84 THR A O 1
ATOM 688 N N . TYR A 1 85 ? 4.278 5.877 -4.606 1.00 92.12 85 TYR A N 1
ATOM 689 C CA . TYR A 1 85 ? 4.434 4.791 -3.641 1.00 92.12 85 TYR A CA 1
ATOM 690 C C . TYR A 1 85 ? 4.837 5.313 -2.256 1.00 92.12 85 TYR A C 1
ATOM 692 O O . TYR A 1 85 ? 4.205 4.957 -1.266 1.00 92.12 85 TYR A O 1
ATOM 700 N N . THR A 1 86 ? 5.827 6.206 -2.188 1.00 92.44 86 THR A N 1
ATOM 701 C CA . THR A 1 86 ? 6.263 6.848 -0.942 1.00 92.44 86 THR A CA 1
ATOM 702 C C . THR A 1 86 ? 5.131 7.648 -0.298 1.00 92.44 86 THR A C 1
ATOM 704 O O . THR A 1 86 ? 4.959 7.575 0.915 1.00 92.44 86 THR A O 1
ATOM 707 N N . ALA A 1 87 ? 4.318 8.358 -1.087 1.00 92.00 87 ALA A N 1
ATOM 708 C CA . ALA A 1 87 ? 3.159 9.094 -0.582 1.00 92.00 87 ALA A CA 1
ATOM 709 C C . ALA A 1 87 ? 2.080 8.161 -0.011 1.00 92.00 87 ALA A C 1
ATOM 711 O O . ALA A 1 87 ? 1.585 8.403 1.086 1.00 92.00 87 ALA A O 1
ATOM 712 N N . ASN A 1 88 ? 1.752 7.073 -0.713 1.00 92.56 88 ASN A N 1
ATOM 713 C CA . ASN A 1 88 ? 0.776 6.091 -0.235 1.00 92.56 88 ASN A CA 1
ATOM 714 C C . ASN A 1 88 ? 1.267 5.365 1.020 1.00 92.56 88 ASN A C 1
ATOM 716 O O . ASN A 1 88 ? 0.491 5.143 1.946 1.00 92.56 88 ASN A O 1
ATOM 720 N N . LEU A 1 89 ? 2.556 5.023 1.071 1.00 89.06 89 LEU A N 1
ATOM 721 C CA . LEU A 1 89 ? 3.175 4.432 2.251 1.00 89.06 89 LEU A CA 1
ATOM 722 C C . LEU A 1 89 ? 3.131 5.399 3.438 1.00 89.06 89 LEU A C 1
ATOM 724 O O . LEU A 1 89 ? 2.742 4.996 4.527 1.00 89.06 89 LEU A O 1
ATOM 728 N N . ALA A 1 90 ? 3.489 6.669 3.234 1.00 89.94 90 ALA A N 1
ATOM 729 C CA . ALA A 1 90 ? 3.413 7.687 4.277 1.00 89.94 90 ALA A CA 1
ATOM 730 C C . ALA A 1 90 ? 1.974 7.866 4.777 1.00 89.94 90 ALA A C 1
ATOM 732 O O . ALA A 1 90 ? 1.755 7.851 5.982 1.00 89.94 90 ALA A O 1
ATOM 733 N N . ALA A 1 91 ? 0.999 7.950 3.867 1.00 87.62 91 ALA A N 1
ATOM 734 C CA . ALA A 1 91 ? -0.414 8.025 4.221 1.00 87.62 91 ALA A CA 1
ATOM 735 C C . ALA A 1 91 ? -0.837 6.826 5.082 1.00 87.62 91 ALA A C 1
ATOM 737 O O . ALA A 1 91 ? -1.431 7.018 6.138 1.00 87.62 91 ALA A O 1
ATOM 738 N N . PHE A 1 92 ? -0.459 5.606 4.691 1.00 83.94 92 PHE A N 1
ATOM 739 C CA . PHE A 1 92 ? -0.741 4.404 5.474 1.00 83.94 92 PHE A CA 1
ATOM 740 C C . PHE A 1 92 ? -0.091 4.441 6.863 1.00 83.94 92 PHE A C 1
ATOM 742 O O . PHE A 1 92 ? -0.749 4.145 7.851 1.00 83.94 92 PHE A O 1
ATOM 749 N N . LEU A 1 93 ? 1.176 4.851 6.955 1.00 86.19 93 LEU A N 1
ATOM 750 C CA . LEU A 1 93 ? 1.897 4.938 8.229 1.00 86.19 93 LEU A CA 1
ATOM 751 C C . LEU A 1 93 ? 1.353 6.028 9.161 1.00 86.19 93 LEU A C 1
ATOM 753 O O . LEU A 1 93 ? 1.529 5.927 10.369 1.00 86.19 93 LEU A O 1
ATOM 757 N N . THR A 1 94 ? 0.733 7.077 8.616 1.00 85.50 94 THR A N 1
ATOM 758 C CA . THR A 1 94 ? 0.112 8.145 9.417 1.00 85.50 94 THR A CA 1
ATOM 759 C C . THR A 1 94 ? -1.315 7.836 9.848 1.00 85.50 94 THR A C 1
ATOM 761 O O . THR A 1 94 ? -1.842 8.512 10.729 1.00 85.50 94 THR A O 1
ATOM 764 N N . VAL A 1 95 ? -1.964 6.857 9.218 1.00 77.44 95 VAL A N 1
ATOM 765 C CA . VAL A 1 95 ? -3.312 6.454 9.598 1.00 77.44 95 VAL A CA 1
ATOM 766 C C . VAL A 1 95 ? -3.198 5.408 10.700 1.00 77.44 95 VAL A C 1
ATOM 768 O O . VAL A 1 95 ? -3.089 4.211 10.441 1.00 77.44 95 VAL A O 1
ATOM 771 N N . ASP A 1 96 ? -3.298 5.868 11.944 1.00 65.00 96 ASP A N 1
ATOM 772 C CA . ASP A 1 96 ? -3.720 5.013 13.048 1.00 65.00 96 ASP A CA 1
ATOM 773 C C . ASP A 1 96 ? -5.206 4.703 12.837 1.00 65.00 96 ASP A C 1
ATOM 775 O O . ASP A 1 96 ? -6.096 5.405 13.324 1.00 65.00 96 ASP A O 1
ATOM 779 N N . THR A 1 97 ? -5.502 3.666 12.052 1.00 58.47 97 THR A N 1
ATOM 780 C CA . THR A 1 97 ? -6.853 3.104 12.030 1.00 58.47 97 THR A CA 1
ATOM 781 C C . THR A 1 97 ? -7.083 2.463 13.391 1.00 58.47 97 THR A C 1
ATOM 783 O O . THR A 1 97 ? -6.737 1.311 13.642 1.00 58.47 97 THR A O 1
ATOM 786 N N . THR A 1 98 ? -7.664 3.232 14.311 1.00 58.12 98 THR A N 1
ATOM 787 C CA . THR A 1 98 ? -8.304 2.649 15.485 1.00 58.12 98 THR A CA 1
ATOM 788 C C . THR A 1 98 ? -9.584 2.000 14.973 1.00 58.12 98 THR A C 1
ATOM 790 O O . THR A 1 98 ? -10.662 2.569 15.099 1.00 58.12 98 THR A O 1
ATOM 793 N N . GLU A 1 99 ? -9.466 0.844 14.314 1.00 61.72 99 GLU A N 1
ATOM 794 C CA . GLU A 1 99 ? -10.625 0.002 14.038 1.00 61.72 99 GLU A CA 1
ATOM 795 C C . GLU A 1 99 ? -11.077 -0.543 15.387 1.00 61.72 99 GLU A C 1
ATOM 797 O O . GLU A 1 99 ? -10.616 -1.584 15.857 1.00 61.72 99 GLU A O 1
ATOM 802 N N . LEU A 1 100 ? -11.917 0.233 16.072 1.00 66.50 100 LEU A N 1
ATOM 803 C CA . LEU A 1 100 ? -12.639 -0.262 17.224 1.00 66.50 100 LEU A CA 1
ATOM 804 C C . LEU A 1 100 ? -13.539 -1.374 16.679 1.00 66.50 100 LEU A C 1
ATOM 806 O O . LEU A 1 100 ? -14.431 -1.093 15.885 1.00 66.50 100 LEU A O 1
ATOM 810 N N . PRO A 1 101 ? -13.338 -2.641 17.077 1.00 66.12 101 PRO A N 1
ATOM 811 C CA . PRO A 1 101 ? -14.111 -3.758 16.534 1.00 66.12 101 PRO A CA 1
ATOM 812 C C . PRO A 1 101 ? -15.605 -3.688 16.899 1.00 66.12 101 PRO A C 1
ATOM 814 O O . PRO A 1 101 ? -16.377 -4.555 16.497 1.00 66.12 101 PRO A O 1
ATOM 817 N N . ILE A 1 102 ? -15.992 -2.711 17.723 1.00 70.25 102 ILE A N 1
ATOM 818 C CA . ILE A 1 102 ? -17.335 -2.480 18.232 1.00 70.25 102 ILE A CA 1
ATOM 819 C C . ILE A 1 102 ? -17.560 -0.963 18.242 1.00 70.25 102 ILE A C 1
ATOM 821 O O . ILE A 1 102 ? -17.035 -0.278 19.123 1.00 70.25 102 ILE A O 1
ATOM 825 N N . GLU A 1 103 ? -18.340 -0.445 17.294 1.00 71.94 103 GLU A N 1
ATOM 826 C CA . GLU A 1 103 ? -18.811 0.947 17.331 1.00 71.94 103 GLU A CA 1
ATOM 827 C C . GLU A 1 103 ? -20.228 1.035 17.898 1.00 71.94 103 GLU A C 1
ATOM 829 O O . GLU A 1 103 ? -20.547 1.987 18.613 1.00 71.94 103 GLU A O 1
ATOM 834 N N . SER A 1 104 ? -21.061 0.019 17.640 1.00 79.00 104 SER A N 1
ATOM 835 C CA . SER A 1 104 ? -22.443 -0.009 18.113 1.00 79.00 104 SER A CA 1
ATOM 836 C C . SER A 1 104 ? -22.843 -1.296 18.832 1.00 79.00 104 SER A C 1
ATOM 838 O O . SER A 1 104 ? -22.200 -2.345 18.761 1.00 79.00 104 SER A O 1
ATOM 840 N N . VAL A 1 105 ? -23.974 -1.219 19.529 1.00 80.44 105 VAL A N 1
ATOM 841 C CA . VAL A 1 105 ? -24.589 -2.364 20.205 1.00 80.44 105 VAL A CA 1
ATOM 842 C C . VAL A 1 105 ? -25.085 -3.406 19.196 1.00 80.44 105 VAL A C 1
ATOM 844 O O . VAL A 1 105 ? -25.084 -4.601 19.482 1.00 80.44 105 VAL A O 1
ATOM 847 N N . GLU A 1 106 ? -25.453 -2.982 17.991 1.00 81.38 106 GLU A N 1
ATOM 848 C CA . GLU A 1 106 ? -25.808 -3.871 16.887 1.00 81.38 106 GLU A CA 1
ATOM 849 C C . GLU A 1 106 ? -24.616 -4.732 16.445 1.00 81.38 106 GLU A C 1
ATOM 851 O O . GLU A 1 106 ? -24.797 -5.927 16.201 1.00 81.38 106 GLU A O 1
ATOM 856 N N . ASP A 1 107 ? -23.399 -4.177 16.438 1.00 82.12 107 ASP A N 1
ATOM 857 C CA . ASP A 1 107 ? -22.183 -4.932 16.112 1.00 82.12 107 ASP A CA 1
ATOM 858 C C . ASP A 1 107 ? -21.912 -6.002 17.171 1.00 82.12 107 ASP A C 1
ATOM 860 O O . ASP A 1 107 ? -21.569 -7.135 16.837 1.00 82.12 107 ASP A O 1
ATOM 864 N N . LEU A 1 108 ? -22.149 -5.687 18.452 1.00 82.75 108 LEU A N 1
ATOM 865 C CA . LEU A 1 108 ? -22.045 -6.658 19.548 1.00 82.75 108 LEU A CA 1
ATOM 866 C C . LEU A 1 108 ? -23.000 -7.836 19.391 1.00 82.75 108 LEU A C 1
ATOM 868 O O . LEU A 1 108 ?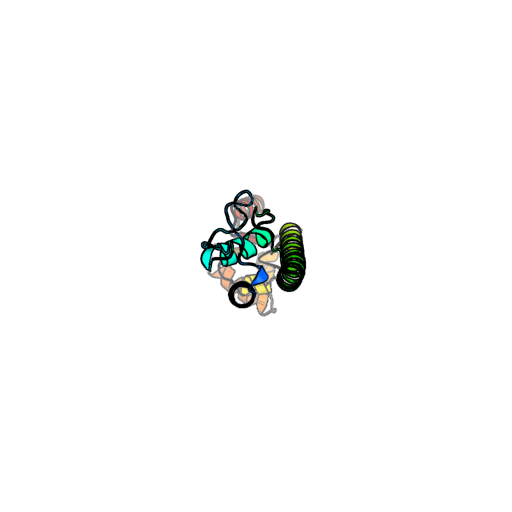 -22.636 -8.948 19.754 1.00 82.75 108 LEU A O 1
ATOM 872 N N . VAL A 1 109 ? -24.208 -7.605 18.878 1.00 84.44 109 VAL A N 1
ATOM 873 C CA . VAL A 1 109 ? -25.199 -8.670 18.668 1.00 84.44 109 VAL A CA 1
ATOM 874 C C . VAL A 1 109 ? -24.890 -9.482 17.411 1.00 84.44 109 VAL A C 1
ATOM 876 O O . VAL A 1 109 ? -25.154 -10.685 17.379 1.00 84.44 109 VAL A O 1
ATOM 879 N N . ALA A 1 110 ? -24.325 -8.847 16.382 1.00 82.81 110 ALA A N 1
ATOM 880 C CA . ALA A 1 110 ? -23.975 -9.506 15.128 1.00 82.81 110 ALA A CA 1
ATOM 881 C C . ALA A 1 110 ? -22.817 -10.508 15.281 1.00 82.81 110 ALA A C 1
ATOM 883 O O . ALA A 1 110 ? -22.773 -11.509 14.562 1.00 82.81 110 ALA A O 1
ATOM 884 N N . GLN A 1 111 ? -21.896 -10.274 16.221 1.00 80.81 111 GLN A N 1
ATOM 885 C CA . GLN A 1 111 ? -20.795 -11.192 16.514 1.00 80.81 111 GLN A CA 1
ATOM 886 C C . GLN A 1 111 ? -20.999 -11.995 17.805 1.00 80.81 111 GLN A C 1
ATOM 888 O O . GLN A 1 111 ? -21.536 -11.523 18.796 1.00 80.81 111 GLN A O 1
ATOM 893 N N . THR A 1 112 ? -20.471 -13.219 17.834 1.00 80.06 112 THR A N 1
ATOM 894 C CA . THR A 1 112 ? -20.474 -14.077 19.036 1.00 80.06 112 THR A CA 1
ATOM 895 C C . THR A 1 112 ? -19.090 -14.231 19.671 1.00 80.06 112 THR A C 1
ATOM 897 O O . THR A 1 112 ? -18.930 -15.008 20.613 1.00 80.06 112 THR A O 1
ATOM 900 N N . LYS A 1 113 ? -18.066 -13.558 19.126 1.00 83.38 113 LYS A N 1
ATOM 901 C CA . LYS A 1 113 ? -16.666 -13.710 19.548 1.00 83.38 113 LYS A CA 1
ATOM 902 C C . LYS A 1 113 ? -16.397 -13.010 20.880 1.00 83.38 113 LYS A C 1
ATOM 904 O O . LYS A 1 113 ? -15.781 -13.606 21.759 1.00 83.38 113 LYS A O 1
ATOM 909 N N . ILE A 1 114 ? -16.876 -11.777 21.030 1.00 86.69 114 ILE A N 1
ATOM 910 C CA . ILE A 1 114 ? -16.704 -10.984 22.249 1.00 86.69 114 ILE A CA 1
ATOM 911 C C . ILE A 1 114 ? -17.925 -11.193 23.140 1.00 86.69 114 ILE A C 1
ATOM 913 O O . ILE A 1 114 ? -19.061 -10.963 22.731 1.00 86.69 114 ILE A O 1
ATOM 917 N N . LYS A 1 115 ? -17.695 -11.652 24.372 1.00 89.19 115 LYS A N 1
ATOM 918 C CA . LYS A 1 115 ? -18.779 -11.848 25.339 1.00 89.19 115 LYS A CA 1
ATOM 919 C C . LYS A 1 115 ? -19.145 -10.507 25.956 1.00 89.19 115 LYS A C 1
ATOM 921 O O . LYS A 1 115 ? -18.272 -9.696 26.229 1.00 89.19 115 LYS A O 1
ATOM 926 N N . TYR A 1 116 ? -20.417 -10.291 26.244 1.00 90.38 116 TYR A N 1
ATOM 927 C CA . TYR A 1 116 ? -20.879 -9.087 26.926 1.00 90.38 116 TYR A CA 1
ATOM 928 C C . TYR A 1 116 ? -21.786 -9.459 28.090 1.00 90.38 116 TYR A C 1
ATOM 930 O O . TYR A 1 116 ? -22.482 -10.472 28.032 1.00 90.38 116 TYR A O 1
ATOM 938 N N . GLY A 1 117 ? -21.753 -8.663 29.155 1.00 90.94 117 GLY A N 1
ATOM 939 C CA . GLY A 1 117 ? -22.538 -8.925 30.355 1.00 90.94 117 GLY A CA 1
ATOM 940 C C . GLY A 1 117 ? -22.637 -7.727 31.292 1.00 90.94 117 GLY A C 1
ATOM 941 O O . GLY A 1 117 ? -21.926 -6.728 31.158 1.00 90.94 117 GLY A O 1
ATOM 942 N N . THR A 1 118 ? -23.543 -7.844 32.259 1.00 91.88 118 THR A N 1
ATOM 943 C CA . THR A 1 118 ? -23.861 -6.810 33.252 1.00 91.88 118 THR A CA 1
ATOM 944 C C . THR A 1 118 ? -23.588 -7.310 34.670 1.00 91.88 118 THR A C 1
ATOM 946 O O . THR A 1 118 ? -23.251 -8.476 34.901 1.00 91.88 118 THR A O 1
ATOM 949 N N . LEU A 1 119 ? -23.774 -6.429 35.652 1.00 91.12 119 LEU A N 1
ATOM 950 C CA . LEU A 1 119 ? -23.856 -6.825 37.056 1.00 91.12 119 LEU A CA 1
ATOM 951 C C . LEU A 1 119 ? -25.100 -7.703 37.288 1.00 91.12 119 LEU A C 1
ATOM 953 O O . LEU A 1 119 ? -26.178 -7.358 36.806 1.00 91.12 119 LEU A O 1
ATOM 957 N N . GLN A 1 120 ? -24.973 -8.806 38.031 1.00 86.69 120 GLN A N 1
ATOM 958 C CA . GLN A 1 120 ? -26.074 -9.756 38.259 1.00 86.69 120 GLN A CA 1
ATOM 959 C C . GLN A 1 120 ? -27.251 -9.151 39.044 1.00 86.69 120 GLN A C 1
ATOM 961 O O . GLN A 1 120 ? -28.394 -9.547 38.842 1.00 86.69 120 GLN A O 1
ATOM 966 N N . SER A 1 121 ? -26.984 -8.184 39.923 1.00 84.06 121 SER A N 1
ATOM 967 C CA . SER A 1 121 ? -27.989 -7.506 40.754 1.00 84.06 121 SER A CA 1
ATOM 968 C C . SER A 1 121 ? -28.111 -6.008 40.439 1.00 84.06 121 SER A C 1
ATOM 970 O O . SER A 1 121 ? -28.343 -5.207 41.343 1.00 84.06 121 SER A O 1
ATOM 972 N N . GLY A 1 122 ? -27.868 -5.608 39.186 1.00 83.75 122 GLY A N 1
ATOM 973 C CA . GLY A 1 122 ? -27.911 -4.205 38.752 1.00 83.75 122 GLY A CA 1
ATOM 974 C C . GLY A 1 122 ? -29.188 -3.833 37.995 1.00 83.75 122 GLY A C 1
ATOM 975 O O . GLY A 1 122 ? -29.825 -4.690 37.388 1.00 83.75 122 GLY A O 1
ATOM 976 N N . ALA A 1 123 ? -29.517 -2.540 37.946 1.00 86.56 123 ALA A N 1
ATOM 977 C CA . ALA A 1 123 ? -30.645 -2.042 37.154 1.00 86.56 123 ALA A CA 1
ATOM 978 C C . ALA A 1 123 ? -30.497 -2.367 35.654 1.00 86.56 123 ALA A C 1
ATOM 980 O O . ALA A 1 123 ? -31.486 -2.701 35.003 1.00 86.56 123 ALA A O 1
ATOM 981 N N . SER A 1 124 ? -29.267 -2.425 35.130 1.00 88.19 124 SER A N 1
ATOM 982 C CA . SER A 1 124 ? -29.012 -2.823 33.740 1.00 88.19 124 SER A CA 1
ATOM 983 C C . SER A 1 124 ? -29.462 -4.251 33.451 1.00 88.19 124 SER A C 1
ATOM 985 O O . SER A 1 124 ? -29.995 -4.523 32.380 1.00 88.19 124 SER A O 1
ATOM 987 N N . HIS A 1 125 ? -29.290 -5.170 34.406 1.00 88.31 125 HIS A N 1
ATOM 988 C CA . HIS A 1 125 ? -29.757 -6.548 34.259 1.00 88.31 125 HIS A CA 1
ATOM 989 C C . HIS A 1 125 ? -31.282 -6.591 34.101 1.00 88.31 125 HIS A C 1
ATOM 991 O O . HIS A 1 125 ? -31.800 -7.249 33.196 1.00 88.31 125 HIS A O 1
ATOM 997 N N . ASP A 1 126 ? -32.006 -5.830 34.924 1.00 89.56 126 ASP A N 1
ATOM 998 C CA . ASP A 1 126 ? -33.463 -5.737 34.832 1.00 89.56 126 ASP A CA 1
ATOM 999 C C . ASP A 1 126 ? -33.925 -4.989 33.576 1.00 89.56 126 ASP A C 1
ATOM 1001 O O . ASP A 1 126 ? -34.927 -5.377 32.971 1.00 89.56 126 ASP A O 1
ATOM 1005 N N . PHE A 1 127 ? -33.170 -3.984 33.127 1.00 90.12 127 PHE A N 1
ATOM 1006 C CA . PHE A 1 127 ? -33.419 -3.270 31.878 1.00 90.12 127 PHE A CA 1
ATOM 1007 C C . PHE A 1 127 ? -33.387 -4.218 30.676 1.00 90.12 127 PHE A C 1
ATOM 1009 O O . PHE A 1 127 ? -34.359 -4.273 29.924 1.00 90.12 127 PHE A O 1
ATOM 1016 N N . PHE A 1 128 ? -32.325 -5.015 30.508 1.00 89.94 128 PHE A N 1
ATOM 1017 C CA . PHE A 1 128 ? -32.236 -5.961 29.387 1.00 89.94 128 PHE A CA 1
ATOM 1018 C C . PHE A 1 128 ? -33.305 -7.054 29.463 1.00 89.94 128 PHE A C 1
ATOM 1020 O O . PHE A 1 128 ? -33.848 -7.452 28.433 1.00 89.94 128 PHE A O 1
ATOM 1027 N N . LYS A 1 129 ? -33.671 -7.485 30.674 1.00 89.38 129 LYS A N 1
ATOM 1028 C CA . LYS A 1 129 ? -34.739 -8.465 30.899 1.00 89.38 129 LYS A CA 1
ATOM 1029 C C . LYS A 1 129 ? -36.133 -7.936 30.545 1.00 89.38 129 LYS A C 1
ATOM 1031 O O . LYS A 1 129 ? -36.961 -8.696 30.049 1.00 89.38 129 LYS A O 1
ATOM 1036 N N . GLN A 1 130 ? -36.411 -6.661 30.821 1.00 91.69 130 GLN A N 1
ATOM 1037 C CA . GLN A 1 130 ? -37.723 -6.032 30.603 1.00 91.69 130 GLN A CA 1
ATOM 1038 C C . GLN A 1 130 ? -37.818 -5.250 29.283 1.00 91.69 130 GLN A C 1
ATOM 1040 O O . GLN A 1 130 ? -38.886 -4.733 28.940 1.00 91.69 130 GLN A O 1
ATOM 1045 N N . SER A 1 131 ? -36.719 -5.152 28.534 1.00 90.69 131 SER A N 1
ATOM 1046 C CA . SER A 1 131 ? -36.660 -4.358 27.313 1.00 90.69 131 SER A CA 1
ATOM 1047 C C . SER A 1 131 ? -37.613 -4.869 26.228 1.00 90.69 131 SER A C 1
ATOM 1049 O O . SER A 1 131 ? -37.753 -6.070 25.980 1.00 90.69 131 SER A O 1
ATOM 1051 N N . LYS A 1 132 ? -38.257 -3.926 25.531 1.00 91.75 132 LYS A N 1
ATOM 1052 C CA . LYS A 1 132 ? -39.133 -4.191 24.375 1.00 91.75 132 LYS A CA 1
ATOM 1053 C C . LYS A 1 132 ? -38.423 -4.017 23.029 1.00 91.75 132 LYS A C 1
ATOM 1055 O O . LYS A 1 132 ? -39.034 -4.249 21.991 1.00 91.75 132 LYS A O 1
ATOM 1060 N N . ILE A 1 133 ? -37.161 -3.586 23.037 1.00 91.38 133 ILE A N 1
ATOM 1061 C CA . ILE A 1 133 ? -36.381 -3.336 21.821 1.00 91.38 133 ILE A CA 1
ATOM 1062 C C . ILE A 1 133 ? -35.776 -4.668 21.346 1.00 91.38 133 ILE A C 1
ATOM 1064 O O . ILE A 1 133 ? -35.136 -5.351 22.149 1.00 91.38 133 ILE A O 1
ATOM 1068 N N . PRO A 1 134 ? -35.931 -5.048 20.063 1.00 89.19 134 PRO A N 1
ATOM 1069 C CA . PRO A 1 134 ? -35.521 -6.364 19.565 1.00 89.19 134 PRO A CA 1
ATOM 1070 C C . PRO A 1 134 ? -34.019 -6.639 19.731 1.00 89.19 134 PRO A C 1
ATOM 1072 O O . PRO A 1 134 ? -33.646 -7.748 20.106 1.00 89.19 134 PRO A O 1
ATOM 1075 N N . VAL A 1 135 ? -33.164 -5.628 19.534 1.00 89.94 135 VAL A N 1
ATOM 1076 C CA . VAL A 1 135 ? -31.703 -5.736 19.721 1.00 89.94 135 VAL A CA 1
ATOM 1077 C C . VAL A 1 135 ? -31.368 -6.115 21.169 1.00 89.94 135 VAL A C 1
ATOM 1079 O O . VAL A 1 135 ? -30.666 -7.091 21.421 1.00 89.94 135 VAL A O 1
ATOM 1082 N N . PHE A 1 136 ? -31.955 -5.420 22.146 1.00 90.31 136 PHE A N 1
ATOM 1083 C CA . PHE A 1 136 ? -31.729 -5.690 23.569 1.00 90.31 136 PHE A CA 1
ATOM 1084 C C . PHE A 1 136 ? -32.335 -7.019 24.036 1.00 90.31 136 PHE A C 1
ATOM 1086 O O . PHE A 1 136 ? -31.769 -7.675 24.909 1.00 90.31 136 PHE A O 1
ATOM 1093 N N . GLN A 1 137 ? -33.434 -7.468 23.426 1.00 90.38 137 GLN A N 1
ATOM 1094 C CA . GLN A 1 137 ? -33.978 -8.805 23.679 1.00 90.38 137 GLN A CA 1
ATOM 1095 C C . GLN A 1 137 ? -33.033 -9.907 23.191 1.00 90.38 137 GLN A C 1
ATOM 1097 O O . GLN A 1 137 ? -32.829 -10.893 23.899 1.00 90.38 137 GLN A O 1
ATOM 1102 N N . GLN A 1 138 ? -32.423 -9.739 22.015 1.00 89.31 138 GLN A N 1
ATOM 1103 C CA . GLN A 1 138 ? -31.409 -10.669 21.510 1.00 89.31 138 GLN A CA 1
ATOM 1104 C C . GLN A 1 138 ? -30.165 -10.676 22.405 1.00 89.31 138 GLN A C 1
ATOM 1106 O O . GLN A 1 138 ? -29.665 -11.748 22.752 1.00 89.31 138 GLN A O 1
ATOM 1111 N N . MET A 1 139 ? -29.725 -9.505 22.876 1.00 89.62 139 MET A N 1
ATOM 1112 C CA . MET A 1 139 ? -28.653 -9.416 23.870 1.00 89.62 139 MET A CA 1
ATOM 1113 C C . MET A 1 139 ? -28.993 -10.175 25.149 1.00 89.62 139 MET A C 1
ATOM 1115 O O . MET A 1 139 ? -28.180 -10.967 25.620 1.00 89.62 139 MET A O 1
ATOM 1119 N N . TRP A 1 140 ? -30.194 -9.980 25.697 1.00 90.62 140 TRP A N 1
ATOM 1120 C CA . TRP A 1 140 ? -30.642 -10.687 26.893 1.00 90.62 140 TRP A CA 1
ATOM 1121 C C . TRP A 1 140 ? -30.675 -12.204 26.689 1.00 90.62 140 TRP A C 1
ATOM 1123 O O . TRP A 1 140 ? -30.220 -12.952 27.551 1.00 90.62 140 TRP A O 1
ATOM 1133 N N . GLN A 1 141 ? -31.147 -12.681 25.535 1.00 90.06 141 GLN A N 1
ATOM 1134 C CA . GLN A 1 141 ? -31.137 -14.110 25.212 1.00 90.06 141 GLN A CA 1
ATOM 1135 C C . GLN A 1 141 ? -29.718 -14.683 25.146 1.00 90.06 141 GLN A C 1
ATOM 1137 O O . GLN A 1 141 ? -29.497 -15.811 25.588 1.00 90.06 141 GLN A O 1
ATOM 1142 N N . PHE A 1 142 ? -28.756 -13.925 24.616 1.00 89.94 142 PHE A N 1
ATOM 1143 C CA . PHE A 1 142 ? -27.351 -14.323 24.610 1.00 89.94 142 PHE A CA 1
ATOM 1144 C C . PHE A 1 142 ? -26.770 -14.362 26.030 1.00 89.94 142 PHE A C 1
ATOM 1146 O O . PHE A 1 142 ? -26.171 -15.371 26.412 1.00 89.94 142 PHE A O 1
ATOM 1153 N N . MET A 1 143 ? -27.010 -13.310 26.821 1.00 90.19 143 MET A N 1
ATOM 1154 C CA . MET A 1 143 ? -26.532 -13.184 28.201 1.00 90.19 143 MET A CA 1
ATOM 1155 C C . MET A 1 143 ? -27.165 -14.212 29.140 1.00 90.19 143 MET A C 1
ATOM 1157 O O . MET A 1 143 ? -26.499 -14.722 30.024 1.00 90.19 143 MET A O 1
ATOM 1161 N N . SER A 1 144 ? -28.431 -14.575 28.939 1.00 87.94 144 SER A N 1
ATOM 1162 C CA . SER A 1 144 ? -29.107 -15.583 29.761 1.00 87.94 144 SER A CA 1
ATOM 1163 C C . SER A 1 144 ? -28.653 -17.012 29.446 1.00 87.94 144 SER A C 1
ATOM 1165 O O . SER A 1 144 ? -28.841 -17.897 30.279 1.00 87.94 144 SER A O 1
ATOM 1167 N N . LYS A 1 145 ? -28.108 -17.261 28.248 1.00 87.19 145 LYS A N 1
ATOM 1168 C CA . LYS A 1 145 ? -27.598 -18.581 27.834 1.00 87.19 145 LYS A CA 1
ATOM 1169 C C . LYS A 1 145 ? -26.140 -18.813 28.235 1.00 87.19 145 LYS A C 1
ATOM 1171 O O . LYS A 1 145 ? -25.712 -19.963 28.280 1.00 87.19 145 LYS A O 1
ATOM 1176 N N . HIS A 1 146 ? -25.385 -17.751 28.502 1.00 85.00 146 HIS A N 1
ATOM 1177 C CA . HIS A 1 146 ? -23.963 -17.815 28.825 1.00 85.00 146 HIS A CA 1
ATOM 1178 C C . HIS A 1 146 ? -23.701 -17.256 30.226 1.00 85.00 146 HIS A C 1
ATOM 1180 O O . HIS A 1 146 ? -24.319 -16.283 30.630 1.00 85.00 146 HIS A O 1
ATOM 1186 N N . ASP A 1 147 ? -22.739 -17.812 30.961 1.00 84.88 147 ASP A N 1
ATOM 1187 C CA . ASP A 1 147 ? -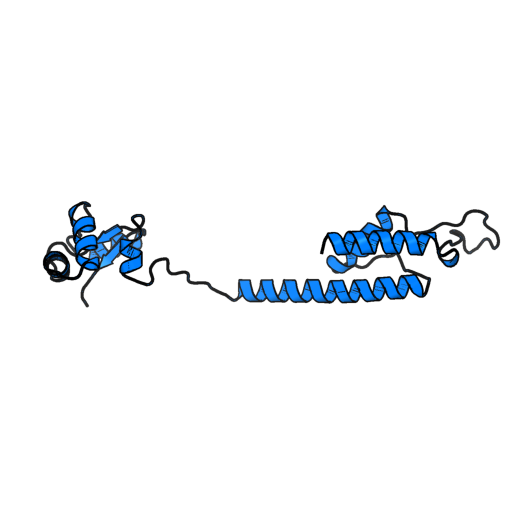22.349 -17.283 32.277 1.00 84.88 147 ASP A CA 1
ATOM 1188 C C . ASP A 1 147 ? -21.452 -16.032 32.140 1.00 84.88 147 ASP A C 1
ATOM 1190 O O . ASP A 1 147 ? -20.216 -16.061 32.233 1.00 84.88 147 ASP A O 1
ATOM 1194 N N . VAL A 1 148 ? -22.088 -14.917 31.778 1.00 89.81 148 VAL A N 1
ATOM 1195 C CA . VAL A 1 148 ? -21.430 -13.633 31.485 1.00 89.81 148 VAL A CA 1
ATOM 1196 C C . VAL A 1 148 ? -21.623 -12.598 32.584 1.00 89.81 148 VAL A C 1
ATOM 1198 O O . VAL A 1 148 ? -20.889 -11.618 32.604 1.00 89.81 148 VAL A O 1
ATOM 1201 N N . PHE A 1 149 ? -22.549 -12.812 33.519 1.00 90.62 149 PHE A N 1
ATOM 1202 C CA . PHE A 1 149 ? -22.810 -11.864 34.599 1.00 90.62 149 PHE A CA 1
ATOM 1203 C C . PHE A 1 149 ? -21.677 -11.842 35.630 1.00 90.62 149 PHE A C 1
ATOM 1205 O O . PHE A 1 149 ? -20.972 -12.828 35.848 1.00 90.62 149 PHE A O 1
ATOM 1212 N N . VAL A 1 150 ? -21.498 -10.692 36.277 1.00 91.25 150 VAL A N 1
ATOM 1213 C CA .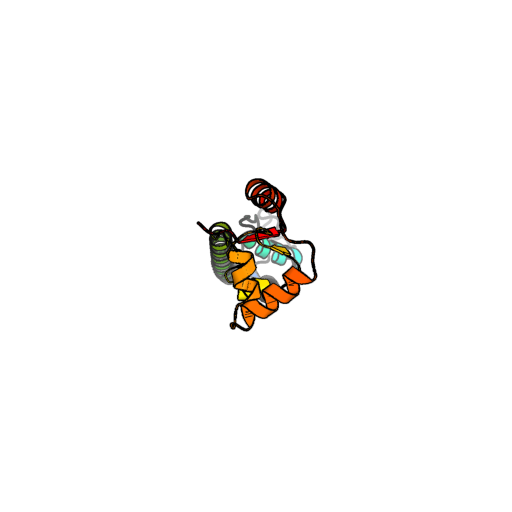 VAL A 1 150 ? -20.501 -10.497 37.340 1.00 91.25 150 VAL A CA 1
ATOM 1214 C C . VAL A 1 150 ? -21.166 -10.024 38.629 1.00 91.25 150 VAL A C 1
ATOM 1216 O O . VAL A 1 150 ? -22.190 -9.346 38.593 1.00 91.25 150 VAL A O 1
ATOM 1219 N N . GLN A 1 151 ? -20.578 -10.368 39.778 1.00 89.25 151 GLN A N 1
ATOM 1220 C CA . GLN A 1 151 ? -21.138 -10.021 41.093 1.00 89.25 151 GLN A CA 1
ATOM 1221 C C . GLN A 1 151 ? -20.787 -8.597 41.527 1.00 89.25 151 GLN A C 1
ATOM 1223 O O . GLN A 1 151 ? -21.567 -7.939 42.203 1.00 89.25 151 GLN A O 1
ATOM 1228 N N . ASN A 1 152 ? -19.596 -8.125 41.146 1.00 89.94 152 ASN A N 1
ATOM 1229 C CA . ASN A 1 152 ? -19.032 -6.851 41.586 1.00 89.94 152 ASN A CA 1
ATOM 1230 C C . ASN A 1 152 ? -18.460 -6.070 40.399 1.00 89.94 152 ASN A C 1
ATOM 1232 O O . ASN A 1 152 ? -17.823 -6.653 39.520 1.00 89.94 152 ASN A O 1
ATOM 1236 N N . THR A 1 153 ? -18.551 -4.739 40.437 1.00 89.44 153 THR A N 1
ATOM 1237 C CA . THR A 1 153 ? -17.964 -3.848 39.417 1.00 89.44 153 THR A CA 1
ATOM 1238 C C . THR A 1 153 ? -16.460 -4.076 39.252 1.00 89.44 153 THR A C 1
ATOM 1240 O O . THR A 1 153 ? -15.963 -4.128 38.132 1.00 89.44 153 THR A O 1
ATOM 1243 N N . LYS A 1 154 ? -15.728 -4.310 40.355 1.00 90.62 154 LYS A N 1
ATOM 1244 C CA . LYS A 1 154 ? -14.287 -4.628 40.313 1.00 90.62 154 LYS A CA 1
ATOM 1245 C C . LYS A 1 154 ? -13.993 -5.893 39.501 1.00 90.62 154 LYS A C 1
ATOM 1247 O O . LYS A 1 154 ? -13.050 -5.906 38.720 1.00 90.62 154 LYS A O 1
ATOM 1252 N N . GLN A 1 155 ? -14.821 -6.925 39.661 1.00 90.06 155 GLN A N 1
ATOM 1253 C CA . GLN A 1 155 ? -14.699 -8.179 38.916 1.00 90.06 155 GLN A CA 1
ATOM 1254 C C . GLN A 1 155 ? -15.017 -7.969 37.429 1.00 90.06 155 GLN A C 1
ATOM 1256 O O . GLN A 1 155 ? -14.344 -8.541 36.576 1.00 90.06 155 GLN A O 1
ATOM 1261 N N . GLY A 1 156 ? -16.009 -7.125 37.120 1.00 89.88 156 GLY A N 1
ATOM 1262 C CA . GLY A 1 156 ? -16.314 -6.695 35.754 1.00 89.88 156 GLY A CA 1
ATOM 1263 C C . GLY A 1 156 ? -15.124 -6.009 35.086 1.00 89.88 156 GLY A C 1
ATOM 1264 O O . GLY A 1 156 ? -14.704 -6.437 34.016 1.00 89.88 156 GLY A O 1
ATOM 1265 N N . ILE A 1 157 ? -14.522 -5.020 35.754 1.00 91.44 157 ILE A N 1
ATOM 1266 C CA . ILE A 1 157 ? -13.344 -4.294 35.253 1.00 91.44 157 ILE A CA 1
ATOM 1267 C C . ILE A 1 157 ? -12.158 -5.244 35.046 1.00 91.44 157 ILE A C 1
ATOM 1269 O O . ILE A 1 157 ? -11.540 -5.222 33.987 1.00 91.44 157 ILE A O 1
ATOM 1273 N N . GLU A 1 158 ? -11.860 -6.123 36.007 1.00 92.44 158 GLU A N 1
ATOM 1274 C CA . GLU A 1 158 ? -10.771 -7.100 35.863 1.00 92.44 158 GLU A CA 1
ATOM 1275 C C . GLU A 1 158 ? -11.000 -8.044 34.671 1.00 92.44 158 GLU A C 1
ATOM 1277 O O . GLU A 1 158 ? -10.061 -8.393 33.957 1.00 92.44 158 GLU A O 1
ATOM 1282 N N . ARG A 1 159 ? -12.254 -8.436 34.421 1.00 90.12 159 ARG A N 1
ATOM 1283 C CA . ARG A 1 159 ? -12.621 -9.287 33.284 1.00 90.12 159 ARG A CA 1
ATOM 1284 C C . ARG A 1 159 ? -12.471 -8.557 31.948 1.00 90.12 159 ARG A C 1
ATOM 1286 O O . ARG A 1 159 ? -11.994 -9.174 31.007 1.00 90.12 159 ARG A O 1
ATOM 1293 N N . VAL A 1 160 ? -12.805 -7.266 31.879 1.00 91.56 160 VAL A N 1
ATOM 1294 C CA . VAL A 1 160 ? -12.560 -6.424 30.688 1.00 91.56 160 VAL A CA 1
ATOM 1295 C C . VAL A 1 160 ? -11.061 -6.261 30.436 1.00 91.56 160 VAL A C 1
ATOM 1297 O O . VAL A 1 160 ? -10.613 -6.385 29.302 1.00 91.56 160 VAL A O 1
ATOM 1300 N N . LEU A 1 161 ? -10.268 -6.050 31.492 1.00 90.69 161 LEU A N 1
ATOM 1301 C CA . LEU A 1 161 ? -8.809 -5.918 31.389 1.00 90.69 161 LEU A CA 1
ATOM 1302 C C . LEU A 1 161 ? -8.124 -7.203 30.900 1.00 90.69 161 LEU A C 1
ATOM 1304 O O . LEU A 1 161 ? -7.077 -7.126 30.263 1.00 90.69 161 LEU A O 1
ATOM 1308 N N . LYS A 1 162 ? -8.710 -8.377 31.170 1.00 90.06 162 LYS A N 1
ATOM 1309 C CA . LYS A 1 162 ? -8.247 -9.664 30.620 1.00 90.06 162 LYS A CA 1
ATOM 1310 C C . LYS A 1 162 ? -8.540 -9.823 29.119 1.00 90.06 162 LYS A C 1
ATOM 1312 O O . LYS A 1 162 ? -7.989 -10.737 28.515 1.00 90.06 162 LYS A O 1
ATOM 1317 N N . GLY A 1 163 ? -9.343 -8.935 28.527 1.00 84.50 163 GLY A N 1
ATOM 1318 C CA . GLY A 1 163 ? -9.721 -8.957 27.114 1.00 84.50 163 GLY A CA 1
ATOM 1319 C C . GLY A 1 163 ? -10.969 -9.798 26.819 1.00 84.50 163 GLY A C 1
ATOM 1320 O O . GLY A 1 163 ? -11.501 -10.487 27.688 1.00 84.50 163 GLY A O 1
ATOM 1321 N N . ASP A 1 164 ? -11.455 -9.710 25.575 1.00 84.94 164 ASP A N 1
ATOM 1322 C CA . ASP A 1 164 ? -12.581 -10.487 25.017 1.00 84.94 164 ASP A CA 1
ATOM 1323 C C . ASP A 1 164 ? -13.920 -10.405 25.785 1.00 84.94 164 ASP A C 1
ATOM 1325 O O . ASP A 1 164 ? -14.812 -11.248 25.614 1.00 84.94 164 ASP A O 1
ATOM 1329 N N . TYR A 1 165 ? -14.091 -9.373 26.616 1.00 89.94 165 TYR A N 1
ATOM 1330 C CA . TYR A 1 165 ? -15.304 -9.146 27.393 1.00 89.94 165 TYR A CA 1
ATOM 1331 C C . TYR A 1 165 ? -15.700 -7.668 27.438 1.00 89.94 165 TYR A C 1
ATOM 1333 O O . TYR A 1 165 ? -14.875 -6.807 27.735 1.00 89.94 165 TYR A O 1
ATOM 1341 N N . VAL A 1 166 ? -16.982 -7.386 27.205 1.00 89.88 166 VAL A N 1
ATOM 1342 C CA . VAL A 1 166 ? -17.586 -6.058 27.358 1.00 89.88 166 VAL A CA 1
ATOM 1343 C C . VAL A 1 166 ? -18.441 -6.032 28.614 1.00 89.88 166 VAL A C 1
ATOM 1345 O O . VAL A 1 166 ? -19.363 -6.833 28.784 1.00 89.88 166 VAL A O 1
ATOM 1348 N N . PHE A 1 167 ? -18.143 -5.083 29.494 1.00 90.81 167 PHE A N 1
ATOM 1349 C CA . PHE A 1 167 ? -18.904 -4.866 30.713 1.00 90.81 167 PHE A CA 1
ATOM 1350 C C . PHE A 1 167 ? -19.833 -3.670 30.549 1.00 90.81 167 PHE A C 1
ATOM 1352 O O . PHE A 1 167 ? -19.378 -2.547 30.345 1.00 90.81 167 PHE A O 1
ATOM 1359 N N . ILE A 1 168 ? -21.135 -3.921 30.657 1.00 89.62 168 ILE A N 1
ATOM 1360 C CA . ILE A 1 168 ? -22.158 -2.881 30.624 1.00 89.62 168 ILE A CA 1
ATOM 1361 C C . ILE A 1 168 ? -22.428 -2.463 32.072 1.00 89.62 168 ILE A C 1
ATOM 1363 O O . ILE A 1 168 ? -22.916 -3.264 32.877 1.00 89.62 168 ILE A O 1
ATOM 1367 N N . MET A 1 169 ? -22.078 -1.221 32.402 1.00 85.00 169 MET A N 1
ATOM 1368 C CA . MET A 1 169 ? -22.280 -0.619 33.720 1.00 85.00 169 MET A CA 1
ATOM 1369 C C . MET A 1 169 ? -23.038 0.699 33.607 1.00 85.00 169 MET A C 1
ATOM 1371 O O . MET A 1 169 ? -22.944 1.392 32.596 1.00 85.00 169 MET A O 1
ATOM 1375 N N . GLU A 1 170 ? -23.756 1.049 34.667 1.00 77.00 170 GLU A N 1
ATOM 1376 C CA . GLU A 1 170 ? -24.388 2.361 34.812 1.00 77.00 170 GLU A CA 1
ATOM 1377 C C . GLU A 1 170 ? -23.394 3.323 35.466 1.00 77.00 170 GLU A C 1
ATOM 1379 O O . GLU A 1 170 ? -22.627 2.912 36.346 1.00 77.00 170 GLU A O 1
ATOM 1384 N N . SER A 1 171 ? -23.376 4.573 34.992 1.00 55.28 171 SER A N 1
ATOM 1385 C CA . SER A 1 171 ? -22.604 5.666 35.593 1.00 55.28 171 SER A CA 1
ATOM 1386 C C . SER A 1 171 ? -23.387 6.367 36.692 1.00 55.28 171 SER A C 1
ATOM 1388 O O . SER A 1 171 ? -24.632 6.409 36.606 1.00 55.28 171 SER A O 1
#